Protein AF-A0A432MIH2-F1 (afdb_monomer)

InterPro domains:
  IPR014795 Antitoxin TacA 1-like [PF08681] (54-87)

Solvent-accessible surface area (backbone atoms only — not comparable to full-atom values): 6276 Å² total; per-residue (Å²): 136,87,89,81,90,80,7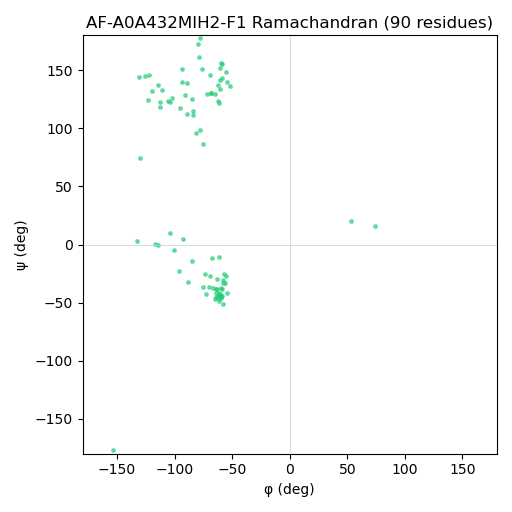4,61,49,101,84,69,50,68,86,76,64,77,89,56,62,98,54,58,67,46,80,41,79,79,50,100,89,40,76,48,79,43,78,54,84,82,73,57,77,93,69,63,72,50,70,84,77,68,58,76,78,72,52,72,72,55,43,54,52,51,53,49,40,68,79,53,62,75,78,81,49,71,68,57,53,53,52,52,55,53,51,46,75,77,77,108

pLDDT: mean 87.59, std 12.08, range [49.47, 97.56]

Secondary structure (DSSP, 8-state):
---------TTS--PPPGGGTT--EEEEE-SSS-EEEEE-----GGG---HHHHPPPPPHHHHHHHHHHHHSPPPPPHHHHHHHHHHHHHH-

Structure (mmCIF, N/CA/C/O backbone):
data_AF-A0A432MIH2-F1
#
_entry.id   AF-A0A432MIH2-F1
#
loop_
_atom_site.group_PDB
_atom_site.id
_atom_site.type_symbol
_atom_site.label_atom_id
_atom_site.label_alt_id
_atom_site.label_comp_id
_atom_site.label_asym_id
_atom_site.label_entity_id
_atom_site.label_seq_id
_atom_site.pdbx_PDB_ins_code
_atom_site.Cartn_x
_atom_site.Cartn_y
_atom_site.Cartn_z
_atom_site.occupancy
_atom_site.B_iso_or_equiv
_atom_site.auth_seq_id
_atom_site.auth_comp_id
_atom_site.auth_asym_id
_atom_site.auth_atom_id
_atom_site.pdbx_PDB_model_num
ATOM 1 N N . MET A 1 1 ? -23.858 9.101 11.052 1.00 49.47 1 MET A N 1
ATOM 2 C CA . MET A 1 1 ? -23.244 8.007 11.829 1.00 49.47 1 MET A CA 1
ATOM 3 C C . MET A 1 1 ? -24.210 7.699 12.945 1.00 49.47 1 MET A C 1
ATOM 5 O O . MET A 1 1 ? -24.521 8.602 13.707 1.00 49.47 1 MET A O 1
ATOM 9 N N . GLU A 1 2 ? -24.780 6.504 12.949 1.00 64.19 2 GLU A N 1
ATOM 10 C CA . GLU A 1 2 ? -25.738 6.092 13.971 1.00 64.19 2 GLU A CA 1
ATOM 11 C C . GLU A 1 2 ? -24.950 5.334 15.043 1.00 64.19 2 GLU A C 1
ATOM 13 O O . GLU A 1 2 ? -24.268 4.356 14.733 1.00 64.19 2 GLU A O 1
ATOM 18 N N . THR A 1 3 ? -24.938 5.855 16.268 1.00 75.19 3 THR A N 1
ATOM 19 C CA . THR A 1 3 ? -24.239 5.231 17.396 1.00 75.19 3 THR A CA 1
ATOM 20 C C . THR A 1 3 ? -25.204 4.267 18.070 1.00 75.19 3 THR A C 1
ATOM 22 O O . THR A 1 3 ? -26.190 4.697 18.661 1.00 75.19 3 THR A O 1
ATOM 25 N N . GLU A 1 4 ? -24.931 2.967 17.976 1.00 79.75 4 GLU A N 1
ATOM 26 C CA . GLU A 1 4 ? -25.728 1.922 18.621 1.00 79.75 4 GLU A CA 1
ATOM 27 C C . GLU A 1 4 ? -24.990 1.399 19.861 1.00 79.75 4 GLU A C 1
ATOM 29 O O . GLU A 1 4 ? -23.860 0.918 19.765 1.00 79.75 4 GLU A O 1
ATOM 34 N N . THR A 1 5 ? -25.627 1.481 21.031 1.00 87.25 5 THR A N 1
ATOM 35 C CA . THR A 1 5 ? -25.084 0.937 22.284 1.00 87.25 5 THR A CA 1
ATOM 36 C C . THR A 1 5 ? -25.566 -0.495 22.477 1.00 87.25 5 THR A C 1
ATOM 38 O O . THR A 1 5 ? -26.767 -0.764 22.434 1.00 87.25 5 THR A O 1
ATOM 41 N N . ARG A 1 6 ? -24.640 -1.423 22.734 1.00 88.62 6 ARG A N 1
ATOM 42 C CA . ARG A 1 6 ? -24.939 -2.824 23.057 1.00 88.62 6 ARG A CA 1
ATOM 43 C C . ARG A 1 6 ? -24.170 -3.251 24.299 1.00 88.62 6 ARG A C 1
ATOM 45 O O . ARG A 1 6 ? -23.027 -2.847 24.484 1.00 88.62 6 ARG A O 1
ATOM 52 N N . ASN A 1 7 ? -24.793 -4.097 25.112 1.00 92.56 7 ASN A N 1
ATOM 53 C CA . ASN A 1 7 ? -24.162 -4.677 26.293 1.00 92.56 7 ASN A CA 1
ATOM 54 C C . ASN A 1 7 ? -23.544 -6.036 25.962 1.00 92.56 7 ASN A C 1
ATOM 56 O O . ASN A 1 7 ? -24.026 -6.757 25.084 1.00 92.56 7 ASN A O 1
ATOM 60 N N . THR A 1 8 ? -22.487 -6.383 26.688 1.00 94.81 8 THR A N 1
ATOM 61 C CA . THR A 1 8 ? -21.908 -7.724 26.661 1.00 94.81 8 THR A CA 1
ATOM 62 C C . THR A 1 8 ? -22.761 -8.697 27.469 1.00 94.81 8 THR A C 1
ATOM 64 O O . THR A 1 8 ? -23.440 -8.316 28.425 1.00 94.81 8 THR A O 1
ATOM 67 N N . ASP A 1 9 ? -22.739 -9.971 27.084 1.00 94.06 9 ASP A N 1
ATOM 68 C CA . ASP A 1 9 ? -23.307 -11.037 27.908 1.00 94.06 9 ASP A CA 1
ATOM 69 C C . ASP A 1 9 ? -22.367 -11.425 29.069 1.00 94.06 9 ASP A C 1
ATOM 71 O O . ASP A 1 9 ? -21.239 -10.943 29.186 1.00 94.06 9 ASP A O 1
ATOM 75 N N . ALA A 1 10 ? -22.809 -12.354 29.922 1.00 95.50 10 ALA A N 1
ATOM 76 C CA . ALA A 1 10 ? -22.011 -12.871 31.041 1.00 95.50 10 ALA A CA 1
ATOM 77 C C . ALA A 1 10 ? -20.708 -13.582 30.615 1.00 95.50 10 ALA A C 1
ATOM 79 O O . ALA A 1 10 ? -19.872 -13.901 31.458 1.00 95.50 10 ALA A O 1
ATOM 80 N N . LYS A 1 11 ? -20.533 -13.859 29.318 1.00 95.81 11 LYS A N 1
ATOM 81 C CA . LYS A 1 11 ? -19.328 -14.453 28.727 1.00 95.81 11 LYS A CA 1
ATOM 82 C C . LYS A 1 11 ? -18.483 -13.405 27.992 1.00 95.81 11 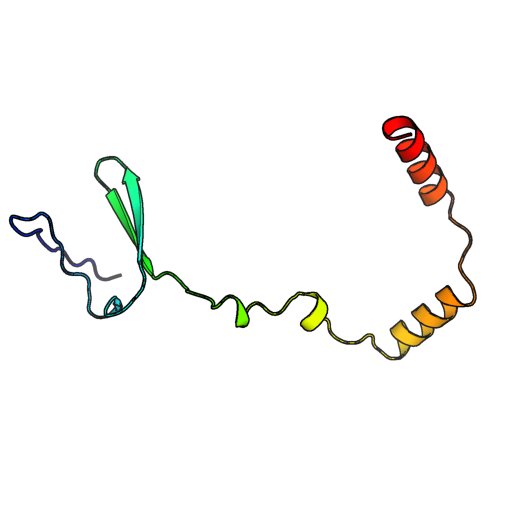LYS A C 1
ATOM 84 O O . LYS A 1 11 ? -17.555 -13.785 27.279 1.00 95.81 11 LYS A O 1
ATOM 89 N N . GLY A 1 12 ? -18.805 -12.117 28.137 1.00 91.12 12 GLY A N 1
ATOM 90 C CA . GLY A 1 12 ? -18.087 -11.006 27.517 1.00 91.12 12 GLY A CA 1
ATOM 91 C C . GLY A 1 12 ? -18.333 -10.852 26.015 1.00 91.12 12 GLY A C 1
ATOM 92 O O . GLY A 1 12 ? -17.560 -10.177 25.341 1.00 91.12 12 GLY A O 1
ATOM 93 N N . ARG A 1 13 ? -19.370 -11.480 25.452 1.00 92.94 13 ARG A N 1
ATOM 94 C CA . ARG A 1 13 ? -19.636 -11.447 24.005 1.00 92.94 13 ARG A CA 1
ATOM 95 C C . ARG A 1 13 ? -20.513 -10.254 23.659 1.00 92.94 13 ARG A C 1
ATOM 97 O O . ARG A 1 13 ? -21.501 -10.000 24.342 1.00 92.94 13 ARG A O 1
ATOM 104 N N . VAL A 1 14 ? -20.201 -9.577 22.556 1.00 92.50 14 VAL A N 1
ATOM 105 C CA . VAL A 1 14 ? -21.052 -8.545 21.951 1.00 92.50 14 VAL A CA 1
ATOM 106 C C . VAL A 1 14 ? -21.534 -9.022 20.585 1.00 92.50 14 VAL A C 1
ATOM 108 O O . VAL A 1 14 ? -20.775 -9.597 19.807 1.00 92.50 14 VAL A O 1
ATOM 111 N N . THR A 1 15 ? -22.810 -8.800 20.281 1.00 92.19 15 THR A N 1
ATOM 112 C CA . THR A 1 15 ? -23.346 -9.095 18.946 1.00 92.19 15 THR A CA 1
ATOM 113 C C . THR A 1 15 ? -23.076 -7.902 18.039 1.00 92.19 15 THR A C 1
ATOM 115 O O . THR A 1 15 ? -23.493 -6.791 18.363 1.00 92.19 15 THR A O 1
ATOM 118 N N . LEU A 1 16 ? -22.417 -8.114 16.900 1.00 91.81 16 LEU A N 1
ATOM 119 C CA . LEU A 1 16 ? -22.166 -7.058 15.915 1.00 91.81 16 LEU A CA 1
ATOM 120 C C . LEU A 1 16 ? -23.412 -6.779 15.047 1.00 91.81 16 LEU A C 1
ATOM 122 O O . LEU A 1 16 ? -24.324 -7.613 14.983 1.00 91.81 16 LEU A O 1
ATOM 126 N N . PRO A 1 17 ? -23.496 -5.617 14.375 1.00 91.19 17 PRO A N 1
ATOM 127 C CA . PRO A 1 17 ? -24.561 -5.340 13.414 1.00 91.19 17 PRO A CA 1
ATOM 128 C C . PRO A 1 17 ? -24.598 -6.364 12.271 1.00 91.19 17 PRO A C 1
ATOM 130 O O . PRO A 1 17 ? -23.572 -6.939 11.905 1.00 91.19 17 PRO A O 1
ATOM 133 N N . ARG A 1 18 ? -25.768 -6.542 11.636 1.00 89.81 18 ARG A N 1
ATOM 134 C CA . ARG A 1 18 ? -25.965 -7.503 10.527 1.00 89.81 18 ARG A CA 1
ATOM 135 C C . ARG A 1 18 ? -24.985 -7.298 9.370 1.00 89.81 18 ARG A C 1
ATOM 137 O O . ARG A 1 18 ? -24.661 -8.251 8.670 1.00 89.81 18 ARG A O 1
ATOM 144 N N . SER A 1 19 ? -24.487 -6.076 9.188 1.00 89.81 19 SER A N 1
ATOM 145 C CA . SER A 1 19 ? -23.464 -5.771 8.191 1.00 89.81 19 SER A CA 1
ATOM 146 C C . SER A 1 19 ? -22.188 -6.603 8.374 1.00 89.81 19 SER A C 1
ATOM 148 O O . SER A 1 19 ? -21.512 -6.835 7.382 1.00 89.81 19 SER A O 1
ATOM 150 N N . PHE A 1 20 ? -21.870 -7.090 9.575 1.00 91.19 20 PHE A N 1
ATOM 151 C CA . PHE A 1 20 ? -20.696 -7.922 9.876 1.00 91.19 20 PHE A CA 1
ATOM 152 C C . PHE A 1 20 ? -20.955 -9.438 9.802 1.00 91.19 20 PHE A C 1
ATOM 154 O O . PHE A 1 20 ? -20.065 -10.223 10.121 1.00 91.19 20 PHE A O 1
ATOM 161 N N . ALA A 1 21 ? -22.147 -9.876 9.389 1.00 90.88 21 ALA A N 1
ATOM 162 C CA . ALA A 1 21 ? -22.451 -11.301 9.268 1.00 90.88 21 ALA A CA 1
ATOM 163 C C . ALA A 1 21 ? -21.507 -11.995 8.266 1.00 90.88 21 ALA A C 1
ATOM 165 O O . ALA A 1 21 ? -21.293 -11.485 7.168 1.00 90.88 21 ALA A O 1
ATOM 166 N N . ASN A 1 22 ? -20.966 -13.160 8.649 1.00 89.00 22 ASN A N 1
ATOM 167 C CA . ASN A 1 22 ? -20.026 -13.976 7.861 1.00 89.00 22 ASN A CA 1
ATOM 168 C C . ASN A 1 22 ? -18.778 -13.226 7.350 1.00 89.00 22 ASN A C 1
ATOM 170 O O . ASN A 1 22 ? -18.143 -13.670 6.398 1.00 89.00 22 ASN A O 1
ATOM 174 N N . ALA A 1 23 ? -18.425 -12.088 7.954 1.00 89.88 23 ALA A N 1
ATOM 175 C CA . ALA A 1 23 ? -17.253 -11.317 7.569 1.00 89.88 23 ALA A CA 1
ATOM 176 C C . ALA A 1 23 ? -16.039 -11.709 8.418 1.00 89.88 23 ALA A C 1
ATOM 178 O O . ALA A 1 23 ? -16.143 -11.845 9.638 1.00 89.88 23 ALA A O 1
ATOM 179 N N . THR A 1 24 ? -14.868 -11.791 7.789 1.00 90.50 24 THR A N 1
ATOM 180 C CA . THR A 1 24 ? -13.596 -11.756 8.514 1.00 90.50 24 THR A CA 1
ATOM 181 C C . THR A 1 24 ? -13.415 -10.358 9.099 1.00 90.50 24 THR A C 1
ATOM 183 O O . THR A 1 24 ? -13.586 -9.355 8.399 1.00 90.50 24 THR A O 1
ATOM 186 N N . VAL A 1 25 ? -13.090 -10.272 10.387 1.00 93.00 25 VAL A N 1
ATOM 187 C CA . VAL A 1 25 ? -12.909 -8.999 11.093 1.00 93.00 25 VAL A CA 1
ATOM 188 C C . VAL A 1 25 ? -11.521 -8.898 11.700 1.00 93.00 25 VAL A C 1
ATOM 190 O O . VAL A 1 25 ? -10.958 -9.887 12.160 1.00 93.00 25 VAL A O 1
ATOM 193 N N . ILE A 1 26 ? -10.999 -7.678 11.722 1.00 92.56 26 ILE A N 1
ATOM 194 C CA . ILE A 1 26 ? -9.786 -7.305 12.442 1.00 92.56 26 ILE A CA 1
ATOM 195 C C . ILE A 1 26 ? -10.235 -6.590 13.714 1.00 92.56 26 ILE A C 1
ATOM 197 O O . ILE A 1 26 ? -11.020 -5.638 13.639 1.00 92.56 26 ILE A O 1
ATOM 201 N N . VAL A 1 27 ? -9.759 -7.063 14.865 1.00 93.75 27 VAL A N 1
ATOM 202 C CA . VAL A 1 27 ? -10.045 -6.484 16.183 1.00 93.75 27 VAL A CA 1
ATOM 203 C C . VAL A 1 27 ? -8.756 -5.896 16.735 1.00 93.75 27 VAL A C 1
ATOM 205 O O . VAL A 1 27 ? -7.783 -6.616 16.939 1.00 93.75 27 VAL A O 1
ATOM 208 N N . GLU A 1 28 ? -8.751 -4.589 16.967 1.00 95.75 28 GLU A N 1
ATOM 209 C CA . GLU A 1 28 ? -7.587 -3.844 17.446 1.00 95.75 28 GLU A CA 1
ATOM 210 C C . GLU A 1 28 ? -7.906 -3.180 18.778 1.00 95.75 28 GLU A C 1
ATOM 212 O O . GLU A 1 28 ? -8.929 -2.507 18.910 1.00 95.75 28 GLU A O 1
ATOM 217 N N . GLN A 1 29 ? -7.011 -3.328 19.753 1.00 95.75 29 GLN A N 1
ATOM 218 C CA . GLN A 1 29 ? -7.072 -2.555 20.984 1.00 95.75 29 GLN A CA 1
ATOM 219 C C . GLN A 1 29 ? -6.391 -1.205 20.769 1.00 95.75 29 GLN A C 1
ATOM 221 O O . GLN A 1 29 ? -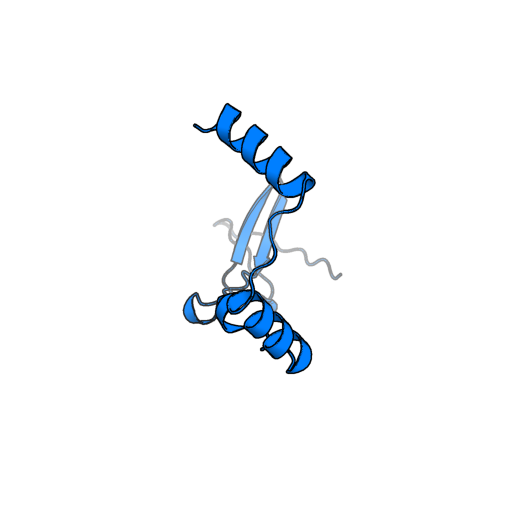5.182 -1.136 20.566 1.00 95.75 29 GLN A O 1
ATOM 226 N N . VAL A 1 30 ? -7.186 -0.135 20.770 1.00 96.56 30 VAL A N 1
ATOM 227 C CA . VAL A 1 30 ? -6.704 1.239 20.544 1.00 96.56 30 VAL A CA 1
ATOM 228 C C . VAL A 1 30 ? -6.280 1.879 21.865 1.00 96.56 30 VAL A C 1
ATOM 230 O O . VAL A 1 30 ? -5.349 2.680 21.899 1.00 96.56 30 VAL A O 1
ATOM 233 N N . SER A 1 31 ? -6.947 1.509 22.958 1.00 96.44 31 SER A N 1
ATOM 234 C CA . SER A 1 31 ? -6.630 1.951 24.314 1.00 96.44 31 SER A CA 1
ATOM 235 C C . SER A 1 31 ? -7.090 0.910 25.340 1.00 96.44 31 SER A C 1
ATOM 237 O O . SER A 1 31 ? -7.611 -0.149 24.987 1.00 96.44 31 SER A O 1
ATOM 239 N N . GLU A 1 32 ? -6.927 1.207 26.628 1.00 95.88 32 GLU A N 1
ATOM 240 C CA . GLU A 1 32 ? -7.446 0.363 27.709 1.00 95.88 32 GLU A CA 1
ATOM 241 C C . GLU A 1 32 ? -8.970 0.157 27.621 1.00 95.88 32 GLU A C 1
ATOM 243 O O . GLU A 1 32 ? -9.468 -0.908 27.979 1.00 95.88 32 GLU A O 1
ATOM 248 N N . THR A 1 33 ? -9.709 1.139 27.096 1.00 95.38 33 THR A N 1
ATOM 249 C CA . THR A 1 33 ? -11.180 1.139 27.074 1.00 95.38 33 THR A CA 1
ATOM 250 C C . THR A 1 33 ? -11.784 1.132 25.669 1.00 95.38 33 THR A C 1
ATOM 252 O O . THR A 1 33 ? -13.007 1.114 25.535 1.00 95.38 33 THR A O 1
ATOM 255 N N . GLU A 1 34 ? -10.963 1.122 24.615 1.00 93.50 34 GLU A N 1
ATOM 256 C CA . GLU A 1 34 ? -11.426 1.191 23.227 1.00 93.50 34 GLU A CA 1
ATOM 257 C C . GLU A 1 34 ? -10.931 0.005 22.393 1.00 93.50 34 GLU A C 1
ATOM 259 O O . GLU A 1 34 ? -9.728 -0.230 22.236 1.00 93.50 34 GLU A O 1
ATOM 264 N N . LEU A 1 35 ? -11.892 -0.694 21.782 1.00 93.62 35 LEU A N 1
ATOM 265 C CA . LEU A 1 35 ? -11.662 -1.677 20.731 1.00 93.62 35 LEU A CA 1
ATOM 266 C C . LEU A 1 35 ? -12.198 -1.147 19.401 1.00 93.62 35 LEU A C 1
ATOM 268 O O . LEU A 1 35 ? -13.345 -0.705 19.307 1.00 93.62 35 LEU A O 1
ATOM 272 N N . ARG A 1 36 ? -11.392 -1.265 18.348 1.00 93.75 36 ARG A N 1
ATOM 273 C CA . ARG A 1 36 ? -11.785 -0.962 16.973 1.00 93.75 36 ARG A CA 1
ATOM 274 C C . ARG A 1 36 ? -11.969 -2.258 16.196 1.00 93.75 36 ARG A C 1
ATOM 276 O O . ARG A 1 36 ? -11.048 -3.060 16.090 1.00 93.75 36 ARG A O 1
ATOM 283 N N . ILE A 1 37 ? -13.156 -2.440 15.620 1.00 93.44 37 ILE A N 1
ATOM 284 C CA . ILE A 1 37 ? -13.497 -3.609 14.801 1.00 93.44 37 ILE A CA 1
ATOM 285 C C . ILE A 1 37 ? -13.697 -3.156 13.358 1.00 93.44 37 ILE A C 1
ATOM 287 O O . ILE A 1 37 ? -14.528 -2.288 13.078 1.00 93.44 37 ILE A O 1
ATOM 291 N N . ARG A 1 38 ? -12.938 -3.741 12.432 1.00 93.12 38 ARG A N 1
ATOM 292 C CA . ARG A 1 38 ? -12.993 -3.422 10.997 1.00 93.12 38 ARG A CA 1
ATOM 293 C C . ARG A 1 38 ? -13.239 -4.693 10.197 1.00 93.12 38 ARG A C 1
ATOM 295 O O . ARG A 1 38 ? -12.749 -5.756 10.563 1.00 93.12 38 ARG A O 1
ATOM 302 N N . LYS A 1 39 ? -13.988 -4.600 9.096 1.00 92.38 39 LYS A N 1
ATOM 303 C CA . LYS A 1 39 ? -14.071 -5.708 8.135 1.00 92.38 39 LYS A CA 1
ATOM 304 C C . LYS A 1 39 ? -12.722 -5.862 7.445 1.00 92.38 39 LYS A C 1
ATOM 306 O O . LYS A 1 39 ? -12.189 -4.875 6.939 1.00 92.38 39 LYS A O 1
ATOM 311 N N . ALA A 1 40 ? -12.199 -7.078 7.409 1.00 87.81 40 ALA A N 1
ATOM 312 C CA . ALA A 1 40 ? -11.064 -7.391 6.563 1.00 87.81 40 ALA A CA 1
ATOM 313 C C . ALA A 1 40 ? -11.536 -7.419 5.104 1.00 87.81 40 ALA A C 1
ATOM 315 O O . ALA A 1 40 ? -12.517 -8.089 4.776 1.00 87.81 40 ALA A O 1
ATOM 316 N N . VAL A 1 41 ? -10.832 -6.700 4.232 1.00 80.31 41 VAL A N 1
ATOM 317 C CA . VAL A 1 41 ? -10.901 -6.958 2.793 1.00 80.31 41 VAL A CA 1
ATOM 318 C C . VAL A 1 41 ? -9.959 -8.127 2.550 1.00 80.31 41 VAL A C 1
ATOM 320 O O . VAL A 1 41 ? -8.746 -7.950 2.501 1.00 80.31 41 VAL A O 1
ATOM 323 N N . VAL A 1 42 ? -10.515 -9.335 2.515 1.00 68.31 42 VAL A N 1
ATOM 324 C CA . VAL A 1 42 ? -9.753 -10.532 2.161 1.00 68.31 42 VAL A CA 1
ATOM 325 C C . VAL A 1 42 ? -9.624 -10.517 0.645 1.00 68.31 42 VAL A C 1
ATOM 327 O O . VAL A 1 42 ? -10.580 -10.847 -0.047 1.00 68.31 42 VAL A O 1
ATOM 330 N N . VAL A 1 43 ? -8.480 -10.056 0.145 1.00 64.06 43 VAL A N 1
ATOM 331 C CA . VAL A 1 43 ? -8.101 -10.245 -1.258 1.00 64.06 43 VAL A CA 1
ATOM 332 C C . VAL A 1 43 ? -7.460 -11.631 -1.329 1.00 64.06 43 VAL A C 1
ATOM 334 O O . VAL A 1 43 ? -6.445 -11.833 -0.657 1.00 64.06 43 VAL A O 1
ATOM 337 N N . PRO A 1 44 ? -8.057 -12.607 -2.033 1.00 65.12 44 PRO A N 1
ATOM 338 C CA . PRO A 1 44 ? -7.412 -13.892 -2.272 1.00 65.12 44 PRO A CA 1
ATOM 339 C C . PRO A 1 44 ? -6.038 -13.664 -2.910 1.00 65.12 44 PRO A C 1
ATOM 341 O O . PRO A 1 44 ? -5.905 -12.795 -3.769 1.00 65.12 44 PRO A O 1
ATOM 344 N N . GLU A 1 45 ? -5.020 -14.429 -2.511 1.00 59.44 45 GLU A N 1
ATOM 345 C CA . GLU A 1 45 ? -3.671 -14.294 -3.086 1.00 59.44 45 GLU A CA 1
ATOM 346 C C . GLU A 1 45 ? -3.689 -14.459 -4.617 1.00 59.44 45 GLU A C 1
ATOM 348 O O . GLU A 1 45 ? -2.988 -13.738 -5.319 1.00 59.44 45 GLU A O 1
ATOM 353 N N . ASP A 1 46 ? -4.592 -15.298 -5.134 1.00 61.19 46 ASP A N 1
ATOM 354 C CA . ASP A 1 46 ? -4.808 -15.543 -6.567 1.00 61.19 46 ASP A CA 1
ATOM 355 C C . ASP A 1 46 ? -5.391 -14.336 -7.339 1.00 61.19 46 ASP A C 1
ATOM 357 O O . ASP A 1 46 ? -5.433 -14.344 -8.570 1.00 61.19 46 ASP A O 1
ATOM 361 N N . GLU A 1 47 ? -5.861 -13.294 -6.643 1.00 59.62 47 GLU A N 1
ATOM 362 C CA . GLU A 1 47 ? -6.381 -12.053 -7.241 1.00 59.62 47 GLU A CA 1
ATOM 363 C C . GLU A 1 47 ? -5.364 -10.897 -7.208 1.00 59.62 47 GLU A C 1
ATOM 365 O O . GLU A 1 47 ? -5.621 -9.824 -7.771 1.00 59.62 47 GLU A O 1
ATOM 370 N N . LEU A 1 48 ? -4.196 -11.095 -6.586 1.00 59.88 48 LEU A N 1
ATOM 371 C CA . LEU A 1 48 ? -3.099 -10.130 -6.611 1.00 59.88 48 LEU A CA 1
ATOM 372 C C . LEU A 1 48 ? -2.409 -10.180 -7.978 1.00 59.88 48 LEU A C 1
ATOM 374 O O . LEU A 1 48 ? -1.413 -10.871 -8.164 1.00 59.88 48 LEU A O 1
ATOM 378 N N . ARG A 1 49 ? -2.928 -9.420 -8.946 1.00 60.62 49 ARG A N 1
ATOM 379 C CA . ARG A 1 49 ? -2.222 -9.206 -10.217 1.00 60.62 49 ARG A CA 1
ATOM 380 C C . ARG A 1 49 ? -0.889 -8.524 -9.936 1.00 60.62 49 ARG A C 1
ATOM 382 O O . ARG A 1 49 ? -0.870 -7.425 -9.372 1.00 60.62 49 ARG A O 1
ATOM 389 N N . PHE A 1 50 ? 0.211 -9.146 -10.346 1.00 69.69 50 PHE A N 1
ATOM 390 C CA . PHE A 1 50 ? 1.525 -8.514 -10.263 1.00 69.69 50 PHE A CA 1
ATOM 391 C C . PHE A 1 50 ? 1.538 -7.220 -11.097 1.00 69.69 50 PHE A C 1
ATOM 393 O O . PHE A 1 50 ? 0.791 -7.070 -12.073 1.00 69.69 50 PHE A O 1
ATOM 400 N N . ALA A 1 51 ? 2.372 -6.248 -10.721 1.00 65.00 51 ALA A N 1
ATOM 401 C CA . ALA A 1 51 ? 2.485 -4.999 -11.480 1.00 65.00 51 ALA A CA 1
ATOM 402 C C . ALA A 1 51 ? 2.897 -5.282 -12.939 1.00 65.00 51 ALA A C 1
ATOM 404 O O . ALA A 1 51 ? 2.423 -4.637 -13.873 1.00 65.00 51 ALA A O 1
ATOM 405 N N . GLU A 1 52 ? 3.703 -6.323 -13.130 1.00 72.19 52 GLU A N 1
ATOM 406 C CA . GLU A 1 52 ? 4.136 -6.878 -14.406 1.00 72.19 52 GLU A CA 1
ATOM 407 C C . GLU A 1 52 ? 2.972 -7.434 -15.248 1.00 72.19 52 GLU A C 1
ATOM 409 O O . GLU A 1 52 ? 3.025 -7.365 -16.473 1.00 72.19 52 GLU A O 1
ATOM 414 N N . GLU A 1 53 ? 1.898 -7.928 -14.621 1.00 70.50 53 GLU A N 1
ATOM 415 C CA . GLU A 1 53 ? 0.701 -8.457 -15.301 1.00 70.50 53 GLU A CA 1
ATOM 416 C C . GLU A 1 53 ? -0.315 -7.370 -15.682 1.00 70.50 53 GLU A C 1
ATOM 418 O O . GLU A 1 53 ? -1.239 -7.614 -16.459 1.00 70.50 53 GLU A O 1
ATOM 423 N N . SER A 1 54 ? -0.172 -6.169 -15.119 1.00 74.31 54 SER A N 1
ATOM 424 C CA . SER A 1 54 ? -1.094 -5.043 -15.321 1.00 74.31 54 SER A CA 1
ATOM 425 C C . SER A 1 54 ? -0.462 -3.855 -16.047 1.00 74.31 54 SER A C 1
ATOM 427 O O . SER A 1 54 ? -1.147 -2.864 -16.314 1.00 74.31 54 SER A O 1
ATOM 429 N N . ALA A 1 55 ? 0.820 -3.950 -16.406 1.00 78.81 55 ALA A N 1
ATOM 430 C CA . ALA A 1 55 ? 1.507 -2.924 -17.170 1.00 78.81 55 ALA A CA 1
ATOM 431 C C . ALA A 1 55 ? 0.855 -2.757 -18.550 1.00 78.81 55 ALA A C 1
ATOM 433 O O . ALA A 1 55 ? 0.742 -3.700 -19.336 1.00 78.81 55 ALA A O 1
ATOM 434 N N . ALA A 1 56 ? 0.432 -1.531 -18.855 1.00 81.94 56 ALA A N 1
ATOM 435 C CA . ALA A 1 56 ? -0.046 -1.204 -20.187 1.00 81.94 56 ALA A CA 1
ATOM 436 C C . ALA A 1 56 ? 1.097 -1.401 -21.203 1.00 81.94 56 ALA A C 1
ATOM 438 O O . ALA A 1 56 ? 2.226 -0.976 -20.931 1.00 81.94 56 ALA A O 1
ATOM 439 N N . PRO A 1 57 ? 0.830 -2.003 -22.376 1.00 85.94 57 PRO A N 1
ATOM 440 C CA . PRO A 1 57 ? 1.817 -2.080 -23.445 1.00 85.94 57 PRO A CA 1
ATOM 441 C C . PRO A 1 57 ? 2.339 -0.690 -23.831 1.00 85.94 57 PRO A C 1
ATOM 443 O O . PRO A 1 57 ? 1.600 0.296 -23.781 1.00 85.94 57 PRO A O 1
ATOM 446 N N . LEU A 1 58 ? 3.606 -0.615 -24.254 1.00 90.69 58 LEU A N 1
ATOM 447 C CA . LEU A 1 58 ? 4.166 0.619 -24.806 1.00 90.69 58 LEU A CA 1
ATOM 448 C C . LEU A 1 58 ? 3.356 1.070 -26.027 1.00 90.69 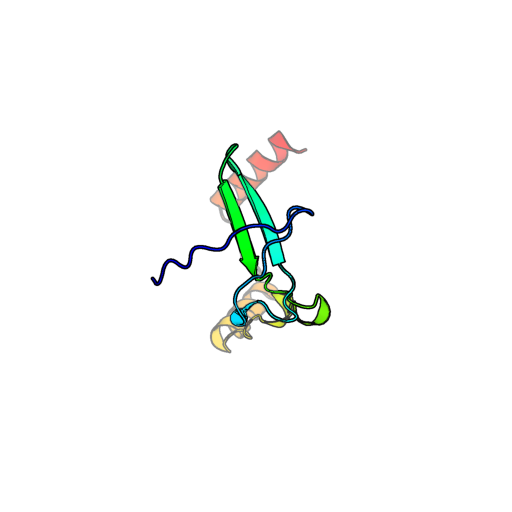58 LEU A C 1
ATOM 450 O O . LEU A 1 58 ? 2.936 0.248 -26.844 1.00 90.69 58 LEU A O 1
ATOM 454 N N . SER A 1 59 ? 3.193 2.386 -26.177 1.00 94.94 59 SER A N 1
ATOM 455 C CA . SER A 1 59 ? 2.699 2.958 -27.430 1.00 94.94 59 SER A CA 1
ATOM 456 C C . SER A 1 59 ? 3.645 2.600 -28.581 1.00 94.94 59 SER A C 1
ATOM 458 O O . SER A 1 59 ? 4.835 2.378 -28.348 1.00 94.94 59 SER A O 1
ATOM 460 N N . ASP A 1 60 ? 3.163 2.596 -29.828 1.00 96.00 60 ASP A N 1
ATOM 461 C CA . ASP A 1 60 ? 4.027 2.318 -30.988 1.00 96.00 60 ASP A CA 1
ATOM 462 C C . ASP A 1 60 ? 5.251 3.247 -31.021 1.00 96.00 60 ASP A C 1
ATOM 464 O O . ASP A 1 60 ? 6.378 2.797 -31.209 1.00 96.00 60 ASP A O 1
ATOM 468 N N . ARG A 1 61 ? 5.051 4.538 -30.718 1.00 96.88 61 ARG A N 1
ATOM 469 C CA . ARG A 1 61 ? 6.134 5.528 -30.648 1.00 96.88 61 ARG A CA 1
ATOM 470 C C . ARG A 1 61 ? 7.187 5.163 -29.601 1.00 96.88 61 ARG A C 1
ATOM 472 O O . ARG A 1 61 ? 8.383 5.290 -29.867 1.00 96.88 61 ARG A O 1
ATOM 479 N N . ASP A 1 62 ? 6.756 4.775 -28.404 1.00 96.56 62 ASP A N 1
ATOM 480 C CA . ASP A 1 62 ? 7.674 4.469 -27.304 1.00 96.56 62 ASP A CA 1
ATOM 481 C C . ASP A 1 62 ? 8.359 3.119 -27.511 1.00 96.56 62 ASP A C 1
ATOM 483 O O . ASP A 1 62 ? 9.553 2.999 -27.232 1.00 96.56 62 ASP A O 1
ATOM 487 N N . ARG A 1 63 ? 7.643 2.136 -28.072 1.00 95.50 63 ARG A N 1
ATOM 488 C CA . ARG A 1 63 ? 8.205 0.850 -28.494 1.00 95.50 63 ARG A CA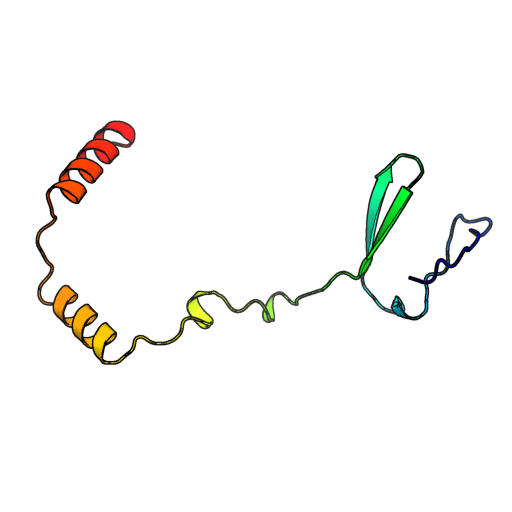 1
ATOM 489 C C . ARG A 1 63 ? 9.322 1.062 -29.511 1.00 95.50 63 ARG A C 1
ATOM 491 O O . ARG A 1 63 ? 10.424 0.562 -29.307 1.00 95.50 63 ARG A O 1
ATOM 498 N N . ASP A 1 64 ? 9.073 1.825 -30.571 1.00 97.00 64 ASP A N 1
ATOM 499 C CA . ASP A 1 64 ? 10.051 2.023 -31.645 1.00 97.00 64 ASP A CA 1
ATOM 500 C C . ASP A 1 64 ? 11.275 2.809 -31.148 1.00 97.00 64 ASP A C 1
ATOM 502 O O . ASP A 1 64 ? 12.419 2.483 -31.482 1.00 97.00 64 ASP A O 1
ATOM 506 N N . ARG A 1 65 ? 11.059 3.799 -30.268 1.00 96.69 65 ARG A N 1
ATOM 507 C CA . ARG A 1 65 ? 12.154 4.500 -29.584 1.00 96.69 65 ARG A CA 1
ATOM 508 C C . ARG A 1 65 ? 12.973 3.551 -28.711 1.00 96.69 65 ARG A C 1
ATOM 510 O O . ARG A 1 65 ? 14.199 3.636 -28.724 1.00 96.69 65 ARG A O 1
ATOM 517 N N . PHE A 1 66 ? 12.315 2.685 -27.946 1.00 95.56 66 PHE A N 1
ATOM 518 C CA . PHE A 1 66 ? 12.978 1.710 -27.086 1.00 95.56 66 PHE A CA 1
ATOM 519 C C . PHE A 1 66 ? 13.832 0.733 -27.902 1.00 95.56 66 PHE A C 1
ATOM 521 O O . PHE A 1 66 ? 15.014 0.578 -27.606 1.00 95.56 66 PHE A O 1
ATOM 528 N N . LEU A 1 67 ? 13.275 0.155 -28.969 1.00 96.69 67 LEU A N 1
ATOM 529 C CA . LEU A 1 67 ? 14.001 -0.761 -29.856 1.00 96.69 67 LEU A CA 1
ATOM 530 C C . LEU A 1 67 ? 15.205 -0.075 -30.514 1.00 96.69 67 LEU A C 1
ATOM 532 O O . LEU A 1 67 ? 16.306 -0.615 -30.495 1.00 96.69 67 LEU A O 1
ATOM 536 N N . THR A 1 68 ? 15.043 1.171 -30.969 1.00 97.06 68 THR A N 1
ATOM 537 C CA . THR A 1 68 ? 16.154 1.954 -31.537 1.00 97.06 68 THR A CA 1
ATOM 538 C C . THR A 1 68 ? 17.301 2.144 -30.538 1.00 97.06 68 THR A C 1
ATOM 540 O O . THR A 1 68 ? 18.467 2.109 -30.927 1.00 97.06 68 THR A O 1
ATOM 543 N N . LEU A 1 69 ? 16.991 2.349 -29.252 1.00 97.00 69 LEU A N 1
ATOM 544 C CA . LEU A 1 69 ? 17.997 2.494 -28.195 1.00 97.00 69 LEU A CA 1
ATOM 545 C C . LEU A 1 69 ? 18.675 1.167 -27.830 1.00 97.00 69 LEU A C 1
ATOM 547 O O . LEU A 1 69 ? 19.798 1.200 -27.337 1.00 97.00 69 LEU A O 1
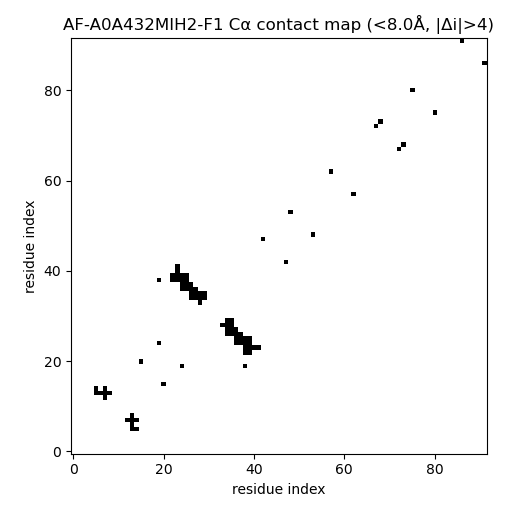ATOM 551 N N . LEU A 1 70 ? 18.026 0.021 -28.054 1.00 96.06 70 LEU A N 1
ATOM 552 C CA . LEU A 1 70 ? 18.671 -1.286 -27.900 1.00 96.06 70 LEU A CA 1
ATOM 553 C C . LEU A 1 70 ? 19.663 -1.549 -29.032 1.00 96.06 70 LEU A C 1
ATOM 555 O O . LEU A 1 70 ? 20.776 -2.000 -28.769 1.00 96.06 70 LEU A O 1
ATOM 559 N N . ASP A 1 71 ? 19.279 -1.217 -30.264 1.00 97.56 71 ASP A N 1
ATOM 560 C CA . ASP A 1 71 ? 20.143 -1.385 -31.434 1.00 97.56 71 ASP A CA 1
ATOM 561 C C . ASP A 1 71 ? 21.313 -0.390 -31.427 1.00 97.56 71 ASP A C 1
ATOM 563 O O . ASP A 1 71 ? 22.427 -0.718 -31.834 1.00 97.56 71 ASP A O 1
ATOM 567 N N . ASN A 1 72 ? 21.070 0.837 -30.952 1.00 96.31 72 ASN A N 1
ATOM 568 C CA . ASN A 1 72 ? 22.050 1.922 -30.909 1.00 96.31 72 ASN A CA 1
ATOM 569 C C . ASN A 1 72 ? 22.092 2.550 -29.508 1.00 96.31 72 ASN A C 1
ATOM 571 O O . ASN A 1 72 ? 21.573 3.656 -29.299 1.00 96.31 72 ASN A O 1
ATOM 575 N N . PRO A 1 73 ? 22.702 1.860 -28.530 1.00 95.69 73 PRO A N 1
ATOM 576 C CA . PRO A 1 73 ? 22.734 2.339 -27.161 1.00 95.69 73 PRO A CA 1
ATOM 577 C C . PRO A 1 73 ? 23.536 3.642 -27.065 1.00 95.69 73 PRO A C 1
ATOM 579 O O . PRO A 1 73 ? 24.676 3.712 -27.538 1.00 95.69 73 PRO A O 1
ATOM 582 N N . PRO A 1 74 ? 22.979 4.695 -26.442 1.00 94.50 74 PRO A N 1
ATOM 583 C CA . PRO A 1 74 ? 23.693 5.947 -26.282 1.00 94.50 74 PRO A CA 1
ATOM 584 C C . PRO A 1 74 ? 24.851 5.772 -25.299 1.00 94.50 74 PRO A C 1
ATOM 586 O O . PRO A 1 74 ? 24.753 5.055 -24.300 1.00 94.50 74 PRO A O 1
ATOM 589 N N . ALA A 1 75 ? 25.943 6.494 -25.544 1.00 95.69 75 ALA A N 1
ATOM 590 C CA . ALA A 1 75 ? 27.041 6.543 -24.594 1.00 95.69 75 ALA A CA 1
ATOM 591 C C . ALA A 1 75 ? 26.559 7.123 -23.248 1.00 95.69 75 ALA A C 1
ATOM 593 O O . ALA A 1 75 ? 25.784 8.088 -23.237 1.00 95.69 75 ALA A O 1
ATOM 594 N N . PRO A 1 76 ? 27.046 6.601 -22.105 1.00 95.62 76 PRO A N 1
ATOM 595 C CA . PRO A 1 76 ? 26.755 7.175 -20.799 1.00 95.62 76 PRO A CA 1
ATOM 596 C C . PRO A 1 76 ? 27.059 8.673 -20.780 1.00 95.62 76 PRO A C 1
ATOM 598 O O . PRO A 1 76 ? 28.101 9.112 -21.273 1.00 95.62 76 PRO A O 1
ATOM 601 N N . ASN A 1 77 ? 26.173 9.474 -20.195 1.00 96.50 77 ASN A N 1
ATOM 602 C CA . ASN A 1 77 ? 26.447 10.893 -20.000 1.00 96.50 77 ASN A CA 1
ATOM 603 C C . ASN A 1 77 ? 27.355 11.112 -18.774 1.00 96.50 77 ASN A C 1
ATOM 605 O O . ASN A 1 77 ? 27.682 10.187 -18.025 1.00 96.50 77 ASN A O 1
ATOM 609 N N . GLU A 1 78 ? 27.803 12.351 -18.569 1.00 97.25 78 GLU A N 1
ATOM 610 C CA . GLU A 1 78 ? 28.714 12.675 -17.469 1.00 97.25 78 GLU A CA 1
ATOM 611 C C . GLU A 1 78 ? 28.089 12.433 -16.088 1.00 97.25 78 GLU A C 1
ATOM 613 O O . GLU A 1 78 ? 28.760 11.922 -15.192 1.00 97.25 78 GLU A O 1
ATOM 618 N N . ALA A 1 79 ? 26.798 12.735 -15.928 1.00 97.12 79 ALA A N 1
ATOM 619 C CA . ALA A 1 79 ? 26.077 12.505 -14.681 1.00 97.12 79 ALA A CA 1
ATOM 620 C C . ALA A 1 79 ? 26.055 11.014 -14.307 1.00 97.12 79 ALA A C 1
ATOM 622 O O . ALA A 1 79 ? 26.381 10.661 -13.173 1.00 97.12 79 ALA A O 1
ATOM 623 N N . LEU A 1 80 ? 25.760 10.138 -15.273 1.00 95.62 80 LEU A N 1
ATOM 624 C CA . LEU A 1 80 ? 25.745 8.692 -15.072 1.00 95.62 80 LEU A CA 1
ATOM 625 C C . LEU A 1 80 ? 27.142 8.159 -14.728 1.00 95.62 80 LEU A C 1
ATOM 627 O O . LEU A 1 80 ? 27.281 7.365 -13.800 1.00 95.62 80 LEU A O 1
ATOM 631 N N . ARG A 1 81 ? 2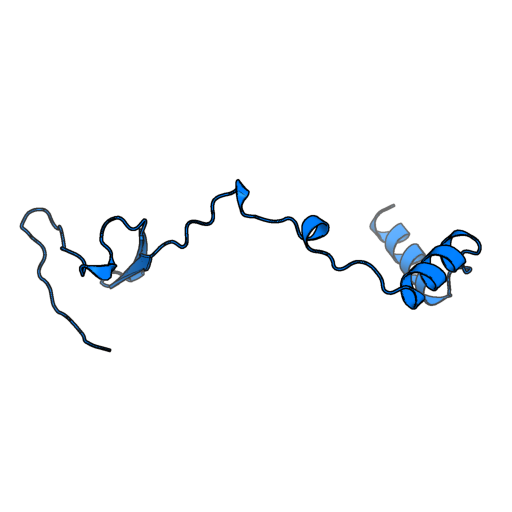8.192 8.648 -15.405 1.00 96.56 81 ARG A N 1
ATOM 632 C CA . ARG A 1 81 ? 29.585 8.289 -15.076 1.00 96.56 81 ARG A CA 1
ATOM 633 C C . ARG A 1 81 ? 29.962 8.673 -13.644 1.00 96.56 81 ARG A C 1
ATOM 635 O O . ARG A 1 81 ? 30.567 7.868 -12.939 1.00 96.56 81 ARG A O 1
ATOM 642 N N . ARG A 1 82 ? 29.598 9.882 -13.201 1.00 96.44 82 ARG A N 1
ATOM 643 C CA . ARG A 1 82 ? 29.857 10.342 -11.826 1.00 96.44 82 ARG A CA 1
ATOM 644 C C . ARG A 1 82 ? 29.106 9.488 -10.800 1.00 96.44 82 ARG A C 1
ATOM 646 O O . ARG A 1 82 ? 29.711 9.072 -9.817 1.00 96.44 82 ARG A O 1
ATOM 653 N N . ALA A 1 83 ? 27.829 9.185 -11.045 1.00 95.75 83 ALA A N 1
ATOM 654 C CA . ALA A 1 83 ? 27.024 8.342 -10.159 1.00 95.75 83 ALA A CA 1
ATOM 655 C C . ALA A 1 83 ? 27.611 6.926 -10.019 1.00 95.75 83 ALA A C 1
ATOM 657 O O . ALA A 1 83 ? 27.758 6.432 -8.901 1.00 95.75 83 ALA A O 1
ATOM 658 N N . ALA A 1 84 ? 28.027 6.313 -11.131 1.00 95.31 84 ALA A N 1
ATOM 659 C CA . ALA A 1 84 ? 28.670 5.000 -11.124 1.00 95.31 84 ALA A CA 1
ATOM 660 C C . ALA A 1 84 ? 29.990 4.998 -10.330 1.00 95.31 84 ALA A C 1
ATOM 662 O O . ALA A 1 84 ? 30.234 4.085 -9.543 1.00 95.31 84 ALA A O 1
ATOM 663 N N . ALA A 1 85 ? 30.818 6.041 -10.476 1.00 94.88 85 ALA A N 1
ATOM 664 C CA . ALA A 1 85 ? 32.066 6.172 -9.723 1.00 94.88 85 ALA A CA 1
ATOM 665 C C . ALA A 1 85 ? 31.832 6.310 -8.208 1.00 94.88 85 ALA A C 1
ATOM 667 O O . ALA A 1 85 ? 32.583 5.745 -7.416 1.00 94.88 85 ALA A O 1
ATOM 668 N N . THR A 1 86 ? 30.793 7.040 -7.795 1.00 94.19 86 THR A N 1
ATOM 669 C CA . THR A 1 86 ? 30.398 7.131 -6.382 1.00 94.19 86 THR A CA 1
ATOM 670 C C . THR A 1 86 ? 29.918 5.781 -5.856 1.00 94.19 86 THR A C 1
ATOM 672 O O . THR A 1 86 ? 30.379 5.347 -4.805 1.00 94.19 86 THR A O 1
ATOM 675 N N . HIS A 1 87 ? 29.051 5.086 -6.599 1.00 94.06 87 HIS A N 1
ATOM 676 C CA . HIS A 1 87 ? 28.549 3.767 -6.205 1.00 94.06 87 HIS A CA 1
ATOM 677 C C . HIS A 1 87 ? 29.688 2.753 -6.016 1.00 94.06 87 HIS A C 1
ATOM 679 O O . HIS A 1 87 ? 29.726 2.051 -5.008 1.00 94.06 87 HIS A O 1
ATOM 685 N N . LEU A 1 88 ? 30.658 2.729 -6.938 1.00 93.38 88 LEU A N 1
ATOM 686 C CA . LEU A 1 88 ? 31.828 1.853 -6.846 1.00 93.38 88 LEU A CA 1
ATOM 687 C C . LEU A 1 88 ? 32.662 2.113 -5.581 1.00 93.38 88 LEU A C 1
ATOM 689 O O . LEU A 1 88 ? 33.147 1.171 -4.977 1.00 93.38 88 LEU A O 1
ATOM 693 N N . LYS A 1 89 ? 32.802 3.371 -5.144 1.00 90.50 89 LYS A N 1
ATOM 694 C CA . LYS A 1 89 ? 33.560 3.714 -3.926 1.00 90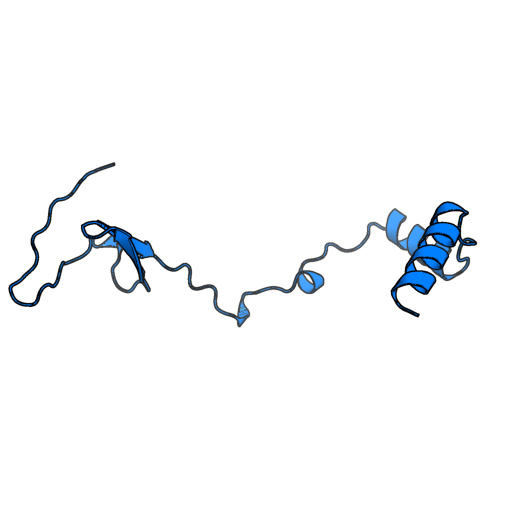.50 89 LYS A CA 1
ATOM 695 C C . LYS A 1 89 ? 32.896 3.250 -2.629 1.00 90.50 89 LYS A C 1
ATOM 697 O O . LYS A 1 89 ? 33.590 3.094 -1.631 1.00 90.50 89 LYS A O 1
ATOM 702 N N . HIS A 1 90 ? 31.571 3.118 -2.617 1.00 85.38 90 HIS A N 1
ATOM 703 C CA . HIS A 1 90 ? 30.818 2.754 -1.414 1.00 85.38 90 HIS A CA 1
ATOM 704 C C . HIS A 1 90 ? 30.507 1.256 -1.322 1.00 85.38 90 HIS A C 1
ATOM 706 O O . HIS A 1 90 ? 30.262 0.768 -0.220 1.00 85.38 90 HIS A O 1
ATOM 712 N N . HIS A 1 91 ? 30.503 0.542 -2.452 1.00 76.38 91 HIS A N 1
ATOM 713 C CA . HIS A 1 91 ? 30.038 -0.847 -2.535 1.00 76.38 91 HIS A CA 1
ATOM 714 C C . HIS A 1 91 ? 30.975 -1.802 -3.297 1.00 76.38 91 HIS A C 1
ATOM 716 O O . HIS A 1 91 ? 30.604 -2.959 -3.486 1.00 76.38 91 HIS A O 1
ATOM 722 N N . GLY A 1 92 ? 32.138 -1.336 -3.764 1.00 57.28 92 GLY A N 1
ATOM 723 C CA . GLY A 1 92 ? 33.197 -2.162 -4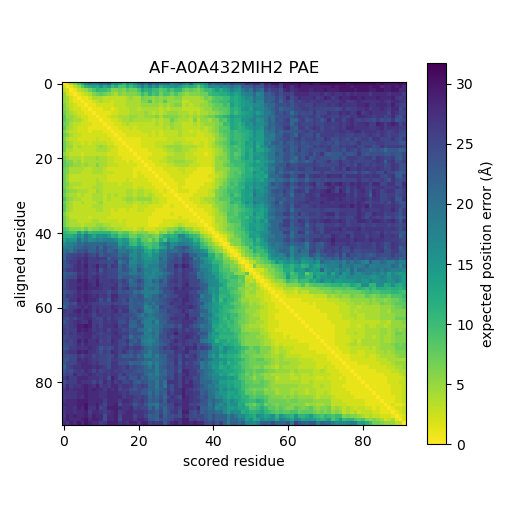.360 1.00 57.28 92 GLY A CA 1
ATOM 724 C C . GLY A 1 92 ? 34.337 -2.394 -3.384 1.00 57.28 92 GLY A C 1
ATOM 725 O O . GLY A 1 92 ? 34.891 -3.512 -3.417 1.00 57.28 92 GLY A O 1
#

Mean predicted aligned error: 14.48 Å

Foldseek 3Di:
DDDDDFDADPVRDTDDPPVCPPFDWDWDDPDPPDIDIDGDPDDDPVNPQDPVNVDDDDDPVVVVVVVVCVVPPDDDDPVRVVVVVVCVVVPD

Sequence (92 aa):
METETRNTDAKGRVTLPRSFANATVIVEQVSETELRIRKAVVVPEDELRFAEESAAPLSDRDRDRFLTLLDNPPAPNEALRRAAATHLKHHG

Radius of gyration: 28.01 Å; Cα contacts (8 Å, |Δi|>4): 43; chains: 1; bounding box: 60×28×63 Å

Organism: NCBI:txid2080755